Protein AF-Q20A40-F1 (afdb_monomer)

InterPro domains:
  IPR015947 PUA-like superfamily [SSF88697] (1-115)
  IPR039128 Activating signal cointegrator 1-like [PTHR12963] (1-125)

Foldseek 3Di:
DKDADQDWDPDFFKDWDAAAQDDDDPVNVVVVVVLCCVLPNDPDDDDPDDDHQWTFWMWTFHDKDALVVCCVPPVSCSVRDDPHRIMTDTHDTDTFPDIGHHHDDPDGDDDDPVVVVVRVVRRVVVVVVD

Secondary structure (DSSP, 8-state):
-EEEESS-----EEEEEE--SSPPPHHHHHHHHHHHHHHH-TT----S---SSEEEEEEEEEEEEEHHHHHHH-HHHHTTS--SSEEEEEEEEEEEEEEEE----SSS-PPPHHHHHHHHHHHHHHTT--

Mean predicted aligned error: 6.07 Å

Nearest PDB structures (foldseek):
  8yfj-assembly1_A  TM=9.903E-01  e=2.651E-22  Homo sapiens
  2e5o-assembly1_A  TM=9.172E-01  e=8.240E-20  Homo sapiens
  8alz-assembly1_A  TM=9.382E-01  e=8.77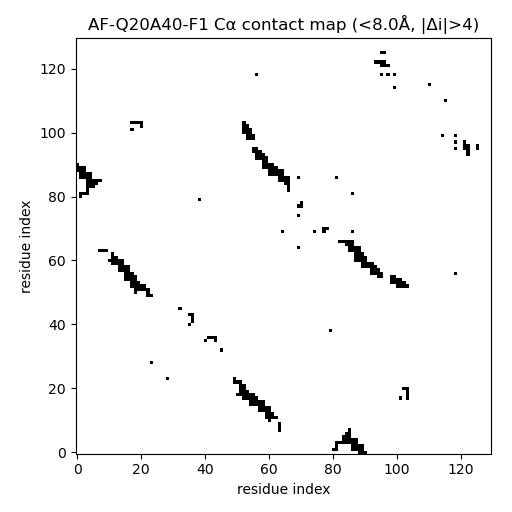0E-20  Homo sapiens
  5y7d-assembly1_A-2  TM=5.811E-01  e=1.486E-03  Homo sapiens

Structure (mmCIF, N/CA/C/O backbone):
data_AF-Q20A40-F1
#
_entry.id   AF-Q20A40-F1
#
loop_
_atom_site.group_PDB
_atom_site.id
_atom_site.type_symbol
_atom_site.label_atom_id
_atom_site.label_alt_id
_atom_site.label_comp_id
_atom_site.label_asym_id
_atom_site.label_entity_id
_atom_site.label_seq_id
_atom_site.pdbx_PDB_ins_code
_atom_site.Cartn_x
_atom_site.Cartn_y
_atom_site.Cartn_z
_atom_site.occupancy
_atom_site.B_iso_or_equiv
_atom_site.auth_seq_id
_atom_site.auth_comp_id
_atom_site.auth_asym_id
_atom_site.auth_atom_id
_atom_site.pdbx_PDB_model_num
ATOM 1 N N . ARG A 1 1 ? -7.986 -4.082 2.415 1.00 83.81 1 ARG A N 1
ATOM 2 C CA . ARG A 1 1 ? -8.337 -5.297 1.623 1.00 83.81 1 ARG A CA 1
ATOM 3 C C . ARG A 1 1 ? -8.512 -4.945 0.157 1.00 83.81 1 ARG A C 1
ATOM 5 O O . ARG A 1 1 ? -8.221 -5.767 -0.703 1.00 83.81 1 ARG A O 1
ATOM 12 N N . VAL A 1 2 ? -8.928 -3.715 -0.115 1.00 91.00 2 VAL A N 1
ATOM 13 C CA . VAL A 1 2 ? -8.991 -3.179 -1.462 1.00 91.00 2 VAL A CA 1
ATOM 14 C C . VAL A 1 2 ? -8.185 -1.893 -1.585 1.00 91.00 2 VAL A C 1
ATOM 16 O O . VAL A 1 2 ? -7.832 -1.292 -0.575 1.00 91.00 2 VAL A O 1
ATOM 19 N N . GLU A 1 3 ? -7.875 -1.502 -2.816 1.00 90.62 3 GLU A N 1
ATOM 20 C CA . GLU A 1 3 ? -7.261 -0.217 -3.148 1.00 90.62 3 GLU A CA 1
ATOM 21 C C . GLU A 1 3 ? -7.986 0.381 -4.362 1.00 90.62 3 GLU A C 1
ATOM 23 O O . GLU A 1 3 ? -8.005 -0.217 -5.440 1.00 90.62 3 GLU A O 1
ATOM 28 N N . GLY A 1 4 ? -8.572 1.567 -4.195 1.00 92.06 4 GLY A N 1
ATOM 29 C CA . GLY A 1 4 ? -9.263 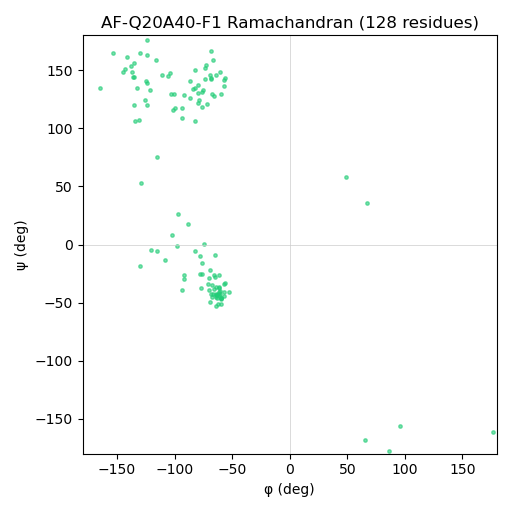2.284 -5.266 1.00 92.06 4 GLY A CA 1
ATOM 30 C C . GLY A 1 4 ? -8.306 3.024 -6.193 1.00 92.06 4 GLY A C 1
ATOM 31 O O . GLY A 1 4 ? -7.444 3.776 -5.733 1.00 92.06 4 GLY A O 1
ATOM 32 N N . ARG A 1 5 ? -8.447 2.845 -7.510 1.00 92.12 5 ARG A N 1
ATOM 33 C CA . ARG A 1 5 ? -7.644 3.543 -8.522 1.00 92.12 5 ARG A CA 1
ATOM 34 C C . ARG A 1 5 ? -8.482 4.026 -9.701 1.00 92.12 5 ARG A C 1
ATOM 36 O O . ARG A 1 5 ? -9.426 3.385 -10.149 1.00 92.12 5 ARG A O 1
ATOM 43 N N . SER A 1 6 ? -8.059 5.148 -10.279 1.00 93.38 6 SER A N 1
ATOM 44 C CA . SER A 1 6 ? -8.633 5.695 -11.515 1.00 93.38 6 SER A CA 1
ATOM 45 C C . SER A 1 6 ? -8.229 4.931 -12.784 1.00 93.38 6 SER A C 1
ATOM 47 O O . SER A 1 6 ? -8.616 5.314 -13.884 1.00 93.38 6 SER A O 1
ATOM 49 N N . TRP A 1 7 ? -7.426 3.872 -12.658 1.00 94.56 7 TRP A N 1
ATOM 50 C CA . TRP A 1 7 ? -6.840 3.141 -13.777 1.00 94.56 7 TRP A CA 1
ATOM 51 C C . TRP A 1 7 ? -6.746 1.642 -13.471 1.00 94.56 7 TRP A C 1
ATOM 53 O O . TRP A 1 7 ? -6.548 1.240 -12.325 1.00 94.56 7 TRP A O 1
ATOM 63 N N . TYR A 1 8 ? -6.873 0.831 -14.520 1.00 94.94 8 TYR A N 1
ATOM 64 C CA . TYR A 1 8 ? -6.809 -0.628 -14.459 1.00 94.94 8 TYR A CA 1
ATOM 65 C C . TYR A 1 8 ? -5.368 -1.153 -14.454 1.00 94.94 8 TYR A C 1
ATOM 67 O O . TYR A 1 8 ? -4.492 -0.573 -15.101 1.00 94.94 8 TYR A O 1
ATOM 75 N N . THR A 1 9 ? -5.139 -2.309 -13.822 1.00 94.44 9 THR A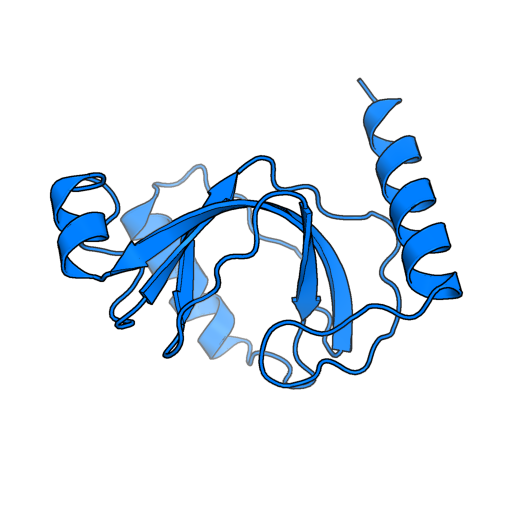 N 1
ATOM 76 C CA . THR A 1 9 ? -3.885 -3.061 -13.958 1.00 94.44 9 THR A CA 1
ATOM 77 C C . THR A 1 9 ? -4.107 -4.558 -14.215 1.00 94.44 9 THR A C 1
ATOM 79 O O . THR A 1 9 ? -4.885 -5.200 -13.501 1.00 94.44 9 THR A O 1
ATOM 82 N N . PRO A 1 10 ? -3.384 -5.162 -15.180 1.00 94.94 10 PRO A N 1
ATOM 83 C CA . PRO A 1 10 ? -3.374 -6.611 -15.367 1.00 94.94 10 PRO A CA 1
ATOM 84 C C . PRO A 1 10 ? -2.401 -7.321 -14.413 1.00 94.94 10 PRO A C 1
ATOM 86 O O . PRO A 1 10 ? -2.348 -8.546 -14.408 1.00 94.94 10 PRO A O 1
ATOM 89 N N . HIS A 1 11 ? -1.602 -6.583 -13.627 1.00 95.06 11 HIS A N 1
ATOM 90 C CA . HIS A 1 11 ? -0.642 -7.175 -12.688 1.00 95.06 11 HIS A CA 1
ATOM 91 C C . HIS A 1 11 ? -1.353 -8.110 -11.715 1.00 95.06 11 HIS A C 1
ATOM 93 O O . HIS A 1 11 ? -2.401 -7.744 -11.194 1.00 95.06 11 HIS A O 1
ATOM 99 N N . ARG A 1 12 ? -0.778 -9.284 -11.451 1.00 96.50 12 ARG A N 1
ATOM 100 C CA . ARG A 1 12 ? -1.257 -10.245 -10.451 1.00 96.50 12 ARG A CA 1
ATOM 101 C C . ARG A 1 12 ? -0.077 -10.785 -9.653 1.00 96.50 12 ARG A C 1
ATOM 103 O O . ARG A 1 12 ? 1.016 -10.964 -10.191 1.00 96.50 12 ARG A O 1
ATOM 110 N N . GLY A 1 13 ? -0.301 -11.032 -8.368 1.00 95.31 13 GLY A N 1
ATOM 111 C CA . GLY A 1 13 ? 0.727 -11.434 -7.412 1.00 95.31 13 GLY A CA 1
ATOM 112 C C . GLY A 1 13 ? 1.286 -10.252 -6.623 1.00 95.31 13 GLY A C 1
ATOM 113 O O . GLY A 1 13 ? 0.627 -9.227 -6.452 1.00 95.31 13 GLY A O 1
ATOM 114 N N . ARG A 1 14 ? 2.511 -10.399 -6.112 1.00 95.06 14 ARG A N 1
ATOM 115 C CA . ARG A 1 14 ? 3.052 -9.479 -5.107 1.00 95.06 14 ARG A CA 1
ATOM 116 C C . ARG A 1 14 ? 3.125 -8.036 -5.593 1.00 95.06 14 ARG A C 1
ATOM 118 O O . ARG A 1 14 ? 3.720 -7.744 -6.633 1.00 95.06 14 ARG A O 1
ATOM 125 N N . LEU A 1 15 ? 2.591 -7.136 -4.781 1.00 95.44 15 LEU A N 1
ATOM 126 C CA . LEU A 1 15 ? 2.669 -5.697 -4.933 1.00 95.44 15 LEU A CA 1
ATOM 127 C C . LEU A 1 15 ? 3.229 -5.082 -3.651 1.00 95.44 15 LEU A C 1
ATOM 129 O O . LEU A 1 15 ? 2.711 -5.290 -2.556 1.00 95.44 15 LEU A O 1
ATOM 133 N N . TRP A 1 16 ? 4.308 -4.320 -3.788 1.00 94.38 16 TRP A N 1
ATOM 134 C CA . TRP A 1 16 ? 4.909 -3.629 -2.657 1.00 94.38 16 TRP A CA 1
ATOM 135 C C . TRP A 1 16 ? 4.184 -2.315 -2.371 1.00 94.38 16 TRP A C 1
ATOM 137 O O . TRP A 1 16 ? 3.917 -1.538 -3.289 1.00 94.38 16 TRP A O 1
ATOM 147 N N . ILE A 1 17 ? 3.896 -2.066 -1.096 1.00 93.75 17 ILE A N 1
ATOM 148 C CA . ILE A 1 17 ? 3.144 -0.907 -0.624 1.00 93.75 17 ILE A CA 1
ATOM 149 C C . ILE A 1 17 ? 4.106 0.112 -0.027 1.00 93.75 17 ILE A C 1
ATOM 151 O O . ILE A 1 17 ? 4.947 -0.205 0.817 1.00 93.75 17 ILE A O 1
ATOM 155 N N . ALA A 1 18 ? 3.966 1.350 -0.484 1.00 92.88 18 ALA A N 1
ATOM 156 C CA . ALA A 1 18 ? 4.781 2.478 -0.082 1.00 92.88 18 ALA A CA 1
ATOM 157 C C . ALA A 1 18 ? 3.895 3.607 0.434 1.00 92.88 18 ALA A C 1
ATOM 159 O O . ALA A 1 18 ? 2.859 3.898 -0.167 1.00 92.88 18 ALA A O 1
ATOM 160 N N . SER A 1 19 ? 4.329 4.286 1.491 1.00 90.75 19 SER A N 1
ATOM 161 C CA . SER A 1 19 ? 3.709 5.542 1.884 1.00 90.75 19 SER A CA 1
ATOM 162 C C . SER A 1 19 ? 4.098 6.660 0.926 1.00 90.75 19 SER A C 1
ATOM 164 O O . SER A 1 19 ? 5.234 6.755 0.449 1.00 90.75 19 SER A O 1
ATOM 166 N N . THR A 1 20 ? 3.140 7.543 0.651 1.00 85.94 20 THR A N 1
ATOM 167 C CA . THR A 1 20 ? 3.411 8.751 -0.130 1.00 85.94 20 THR A CA 1
ATOM 168 C C . THR A 1 20 ? 4.303 9.716 0.657 1.00 85.94 20 THR A C 1
ATOM 170 O O . THR A 1 20 ? 4.505 9.565 1.863 1.00 85.94 20 THR A O 1
ATOM 173 N N . ALA A 1 21 ? 4.861 10.719 -0.023 1.00 85.12 21 ALA A N 1
ATOM 174 C CA . ALA A 1 21 ? 5.662 11.751 0.633 1.00 85.12 21 ALA A CA 1
ATOM 175 C C . ALA A 1 21 ? 4.823 12.682 1.531 1.00 85.12 21 ALA A C 1
ATOM 177 O O . ALA A 1 21 ? 5.372 13.297 2.443 1.00 85.12 21 ALA A O 1
ATOM 178 N N . LYS A 1 22 ? 3.505 12.782 1.296 1.00 86.69 22 LYS A N 1
ATOM 179 C CA . LYS A 1 22 ? 2.600 13.580 2.129 1.00 86.69 22 LYS A CA 1
ATOM 180 C C . LYS A 1 22 ? 2.415 12.867 3.469 1.00 86.69 22 LYS A C 1
ATOM 182 O O . LYS A 1 22 ? 1.950 11.729 3.504 1.00 86.69 22 LYS A O 1
ATOM 187 N N . ARG A 1 23 ? 2.762 13.544 4.565 1.00 85.88 23 ARG A N 1
ATOM 188 C CA . ARG A 1 23 ? 2.405 13.084 5.911 1.00 85.88 23 ARG A CA 1
ATOM 189 C C . ARG A 1 23 ? 0.919 13.350 6.158 1.00 85.88 23 ARG A C 1
ATOM 191 O O . ARG A 1 23 ? 0.476 14.459 5.850 1.00 85.88 23 ARG A O 1
ATOM 198 N N . PRO A 1 24 ? 0.164 12.374 6.685 1.00 86.94 24 PRO A N 1
ATOM 199 C CA . PRO A 1 24 ? -1.208 12.625 7.089 1.00 86.94 24 PRO A CA 1
ATOM 200 C C . PRO A 1 24 ? -1.216 13.553 8.309 1.00 86.94 24 PRO A C 1
ATOM 202 O O . PRO A 1 24 ? -0.346 13.467 9.179 1.00 86.94 24 PRO A O 1
ATOM 205 N N . SER A 1 25 ? -2.178 14.466 8.355 1.00 89.62 25 SER A N 1
ATOM 206 C CA . SER A 1 25 ? -2.423 15.295 9.532 1.00 89.62 25 SER A CA 1
ATOM 207 C C . SER A 1 25 ? -3.068 14.467 10.653 1.00 89.62 25 SER A C 1
ATOM 209 O O . SER A 1 25 ? -3.763 13.489 10.369 1.00 89.62 25 SER A O 1
ATOM 211 N N . PRO A 1 26 ? -2.900 14.856 11.931 1.00 89.00 26 PRO A N 1
ATOM 212 C CA . PRO A 1 26 ? -3.552 14.163 13.046 1.00 89.00 26 PRO A CA 1
ATOM 213 C C . PRO A 1 26 ? -5.078 14.099 12.909 1.00 89.00 26 PRO A C 1
ATOM 215 O O . PRO A 1 26 ? -5.695 13.119 13.316 1.00 89.00 26 PRO A O 1
ATOM 218 N N . GLN A 1 27 ? -5.679 15.127 12.304 1.00 91.12 27 GLN A N 1
ATOM 219 C CA . GLN A 1 27 ? -7.114 15.184 12.059 1.00 91.12 27 GLN A CA 1
ATOM 220 C C . GLN A 1 27 ? -7.548 14.160 10.997 1.00 91.12 27 GLN A C 1
ATOM 222 O O . GLN A 1 27 ? -8.440 13.365 11.276 1.00 91.12 27 GLN A O 1
ATOM 227 N N . GLU A 1 28 ? -6.863 14.103 9.844 1.00 88.31 28 GLU A N 1
ATOM 228 C CA . GLU A 1 28 ? -7.121 13.089 8.803 1.00 88.31 28 GLU A CA 1
ATOM 229 C C . GLU A 1 28 ? -6.982 11.665 9.371 1.00 88.31 28 GLU A C 1
ATOM 231 O O . GLU A 1 28 ? -7.792 10.793 9.065 1.00 88.31 28 GLU A O 1
ATOM 236 N N . VAL A 1 29 ? -5.973 11.423 10.219 1.00 89.94 29 VAL A N 1
ATOM 237 C CA . VAL A 1 29 ? -5.793 10.120 10.881 1.00 89.94 29 VAL A CA 1
ATOM 238 C C . VAL A 1 29 ? -6.979 9.803 11.790 1.00 89.94 29 VAL A C 1
ATOM 240 O O . VAL A 1 29 ? -7.554 8.727 11.663 1.00 89.94 29 VAL A O 1
ATOM 243 N N . SER A 1 30 ? -7.369 10.723 12.674 1.00 90.00 30 SER A N 1
ATOM 244 C CA . SER A 1 30 ? -8.465 10.513 13.632 1.00 90.00 30 SER A CA 1
ATOM 245 C C . SER A 1 30 ? -9.812 10.248 12.942 1.00 90.00 30 SER A C 1
ATOM 247 O O . SER A 1 30 ? -10.547 9.325 13.310 1.00 90.00 30 SER A O 1
ATOM 249 N N . GLU A 1 31 ? -10.120 11.012 11.892 1.00 89.56 31 GLU A N 1
ATOM 250 C CA . GLU A 1 31 ? -11.338 10.847 11.091 1.00 89.56 31 GLU A CA 1
ATOM 251 C C . GLU A 1 31 ? 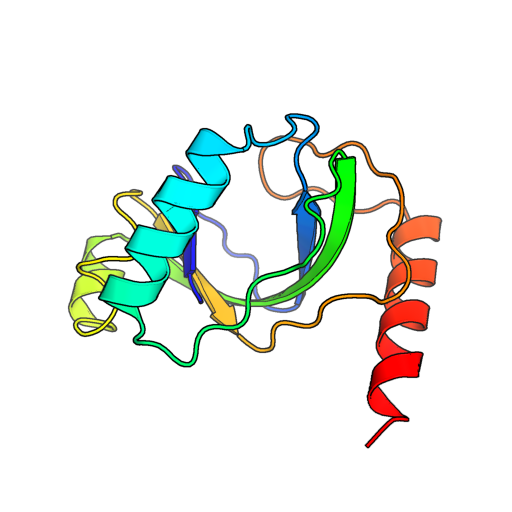-11.357 9.487 10.376 1.00 89.56 31 GLU A C 1
ATOM 253 O O . GLU A 1 31 ? -12.371 8.778 10.399 1.00 89.56 31 GLU A O 1
ATOM 258 N N . LEU A 1 32 ? -10.220 9.071 9.806 1.00 87.75 32 LEU A N 1
ATOM 259 C CA . LEU A 1 32 ? -10.090 7.761 9.171 1.00 87.75 32 LEU A CA 1
ATOM 260 C C . LEU A 1 32 ? -10.191 6.622 10.184 1.00 87.75 32 LEU A C 1
ATOM 262 O O . LEU A 1 32 ? -10.889 5.650 9.916 1.00 87.75 32 LEU A O 1
ATOM 266 N N . GLN A 1 33 ? -9.554 6.731 11.351 1.00 89.00 33 GLN A N 1
ATOM 267 C CA . GLN A 1 33 ? -9.649 5.720 12.406 1.00 89.00 33 GLN A CA 1
ATOM 268 C C . GLN A 1 33 ? -11.094 5.536 12.871 1.00 89.00 33 GLN A C 1
ATOM 270 O O . GLN A 1 33 ? -11.580 4.410 12.945 1.00 89.00 33 GLN A O 1
ATOM 275 N N . THR A 1 34 ? -11.801 6.641 13.113 1.00 88.00 34 THR A N 1
ATOM 276 C CA . THR A 1 34 ? -13.219 6.626 13.502 1.00 88.00 34 THR A CA 1
ATOM 277 C C . THR A 1 34 ? -14.076 5.954 12.4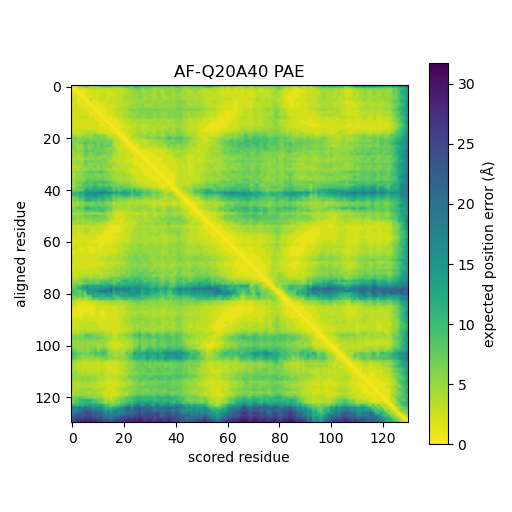34 1.00 88.00 34 THR A C 1
ATOM 279 O O . THR A 1 34 ? -14.891 5.086 12.747 1.00 88.00 34 THR A O 1
ATOM 282 N N . THR A 1 35 ? -13.851 6.307 11.167 1.00 86.19 35 THR A N 1
ATOM 283 C CA . THR A 1 35 ? -14.540 5.689 10.031 1.00 86.19 35 THR A CA 1
ATOM 284 C C . THR A 1 35 ? -14.265 4.186 9.988 1.00 86.19 35 THR A C 1
ATOM 286 O O . THR A 1 35 ? -15.196 3.391 9.998 1.00 86.19 35 THR A O 1
ATOM 289 N N . TYR A 1 36 ? -13.000 3.766 10.041 1.00 83.88 36 TYR A N 1
ATOM 290 C CA . TYR A 1 36 ? -12.629 2.349 10.005 1.00 83.88 36 TYR A CA 1
ATOM 291 C C . TYR A 1 36 ? -13.201 1.546 11.181 1.00 83.88 36 TYR A C 1
ATOM 293 O O . TYR A 1 36 ? -13.630 0.414 10.974 1.00 83.88 36 TYR A O 1
ATOM 301 N N . LEU A 1 37 ? -13.258 2.116 12.388 1.00 87.31 37 LEU A N 1
ATOM 302 C CA . LEU A 1 37 ? -13.892 1.477 13.548 1.00 87.31 37 LEU A CA 1
ATOM 303 C C . LEU A 1 37 ? -15.397 1.265 13.347 1.00 87.31 37 LEU A C 1
ATOM 305 O O . LEU A 1 37 ? -15.932 0.247 13.779 1.00 87.31 37 LEU A O 1
ATOM 309 N N . LEU A 1 38 ? -16.083 2.205 12.690 1.00 84.50 38 LEU A N 1
ATOM 310 C CA . LEU A 1 38 ? -17.502 2.061 12.364 1.00 84.50 38 LEU A CA 1
ATOM 311 C C . LEU A 1 38 ? -17.722 0.954 11.326 1.00 84.50 38 LEU A C 1
ATOM 313 O O . LEU A 1 38 ? -18.590 0.108 11.512 1.00 84.50 38 LEU A O 1
ATOM 317 N N . LEU A 1 39 ? -16.898 0.943 10.276 1.00 79.44 39 LEU A N 1
ATOM 318 C CA . LEU A 1 39 ? -16.996 0.004 9.157 1.00 79.44 39 LEU A CA 1
ATOM 319 C C . LEU A 1 39 ? -16.603 -1.432 9.536 1.00 79.44 39 LEU A C 1
ATOM 321 O O . LEU A 1 39 ? -17.107 -2.404 8.981 1.00 79.44 39 LEU A O 1
ATOM 325 N N . ARG A 1 40 ? -15.635 -1.590 10.443 1.00 78.06 40 ARG A N 1
ATOM 326 C CA . ARG A 1 40 ? -14.973 -2.881 10.705 1.00 78.06 40 ARG A CA 1
ATOM 327 C C . ARG A 1 40 ? -15.120 -3.369 12.139 1.00 78.06 40 ARG A C 1
ATOM 329 O O . ARG A 1 40 ? -14.711 -4.491 12.431 1.00 78.06 40 ARG A O 1
ATOM 336 N N . GLY A 1 41 ? -15.720 -2.563 13.008 1.00 79.56 41 GLY A N 1
ATOM 337 C CA . GLY A 1 41 ? -15.882 -2.862 14.424 1.00 79.56 41 GLY A CA 1
ATOM 338 C C . GLY A 1 41 ? -14.673 -2.454 15.268 1.00 79.56 41 GLY A C 1
ATOM 339 O O . GLY A 1 41 ? -13.699 -1.874 14.793 1.00 79.56 41 GLY A O 1
ATOM 340 N N . LYS A 1 42 ? -14.754 -2.754 16.568 1.00 73.69 42 LYS A N 1
ATOM 341 C CA . LYS A 1 42 ? -13.796 -2.286 17.584 1.00 73.69 42 LYS A CA 1
ATOM 342 C C . LYS A 1 42 ? -12.466 -3.046 17.610 1.00 73.69 42 LYS A C 1
ATOM 344 O O . LYS A 1 42 ? -11.539 -2.580 18.259 1.00 73.69 42 LYS A O 1
ATOM 349 N N . ASP A 1 43 ? -12.360 -4.158 16.888 1.00 78.25 43 ASP A N 1
ATOM 350 C CA . ASP A 1 43 ? -11.168 -5.020 16.869 1.00 78.25 43 ASP A CA 1
ATOM 351 C C . ASP A 1 43 ? -10.135 -4.601 15.802 1.00 78.25 43 ASP A C 1
ATOM 353 O O . ASP A 1 43 ? -9.274 -5.387 15.408 1.00 78.25 43 ASP A O 1
ATOM 357 N N . VAL A 1 44 ? -10.225 -3.370 15.284 1.00 81.12 44 VAL A N 1
ATOM 358 C CA . VAL A 1 44 ? -9.249 -2.833 14.327 1.00 81.12 44 VAL A CA 1
ATOM 359 C C . VAL A 1 44 ? -8.009 -2.349 15.066 1.00 81.12 44 VAL A C 1
ATOM 361 O O . VAL A 1 44 ? -8.074 -1.438 15.889 1.00 81.12 44 VAL A O 1
ATOM 364 N N . GLU A 1 45 ? -6.859 -2.908 14.704 1.00 82.69 45 GLU A N 1
ATOM 365 C CA . GLU A 1 45 ? -5.562 -2.405 15.142 1.00 82.69 45 GLU A CA 1
ATOM 366 C C . GLU A 1 45 ? -5.098 -1.253 14.246 1.00 82.69 45 GLU A C 1
ATOM 368 O O . GLU A 1 45 ? -5.140 -1.336 13.014 1.00 82.69 45 GLU A O 1
ATOM 373 N N . PHE A 1 46 ? -4.619 -0.178 14.871 1.00 86.19 46 PHE A N 1
ATOM 374 C CA . PHE A 1 46 ? -4.041 0.964 14.174 1.00 86.19 46 PHE A CA 1
ATOM 375 C C . PHE A 1 46 ? -2.535 1.057 14.415 1.00 86.19 46 PHE A C 1
ATOM 377 O O . PHE A 1 46 ? -2.067 0.745 15.511 1.00 86.19 46 PHE A O 1
ATOM 384 N N . PRO A 1 47 ? -1.760 1.523 13.421 1.00 85.00 47 PRO A N 1
ATOM 385 C CA . PRO A 1 47 ? -0.336 1.737 13.608 1.00 85.00 47 PRO A CA 1
ATOM 386 C C . PRO A 1 47 ? -0.086 2.913 14.562 1.00 85.00 47 PRO A C 1
ATOM 388 O O . PRO A 1 47 ? -0.798 3.917 14.535 1.00 85.00 47 PRO A O 1
ATOM 391 N N . ASN A 1 48 ? 0.981 2.807 15.358 1.00 82.38 48 ASN A N 1
ATOM 392 C CA . ASN A 1 48 ? 1.433 3.889 16.241 1.00 82.38 48 ASN A CA 1
ATOM 393 C C . ASN A 1 48 ? 2.029 5.071 15.460 1.00 82.38 48 ASN A C 1
ATOM 395 O O . ASN A 1 48 ? 1.952 6.210 15.909 1.00 82.38 48 ASN A O 1
ATOM 399 N N . ASP A 1 49 ? 2.601 4.800 14.282 1.00 83.06 49 ASP A N 1
ATOM 400 C CA . ASP A 1 49 ? 3.293 5.786 13.453 1.00 83.06 49 ASP A CA 1
ATOM 401 C C . ASP A 1 49 ? 2.904 5.671 11.973 1.00 83.06 49 ASP A C 1
ATOM 403 O O . ASP A 1 49 ? 2.788 4.573 11.423 1.00 83.06 49 ASP A O 1
ATOM 407 N N . TYR A 1 50 ? 2.818 6.821 11.292 1.00 86.38 50 TYR A N 1
ATOM 408 C CA . TYR A 1 50 ? 2.505 6.938 9.860 1.00 86.38 50 TYR A CA 1
ATOM 409 C C . TYR A 1 50 ? 3.698 7.515 9.076 1.00 86.38 50 TYR A C 1
ATOM 411 O O . TYR A 1 50 ? 3.702 8.695 8.704 1.00 86.38 50 TYR A O 1
ATOM 419 N N . PRO A 1 51 ? 4.756 6.721 8.829 1.00 87.44 51 PRO A N 1
ATOM 420 C CA . PRO A 1 51 ? 5.947 7.213 8.152 1.00 87.44 51 PRO A CA 1
ATOM 421 C C . PRO A 1 51 ? 5.652 7.531 6.683 1.00 87.44 51 PRO A C 1
ATOM 423 O O . PRO A 1 51 ? 4.916 6.810 6.014 1.00 87.44 51 PRO A O 1
ATOM 426 N N . SER A 1 52 ? 6.261 8.592 6.157 1.00 89.12 52 SER A N 1
ATOM 427 C CA . SER A 1 52 ? 6.084 9.082 4.780 1.00 89.12 52 SER A CA 1
ATOM 428 C C . SER A 1 52 ? 7.296 8.772 3.900 1.00 89.12 52 SER A C 1
ATOM 430 O O . SER A 1 52 ? 8.430 8.885 4.366 1.00 89.12 52 SER A O 1
ATOM 432 N N . GLY A 1 53 ? 7.079 8.475 2.618 1.00 89.94 53 GLY A N 1
ATOM 433 C CA . GLY A 1 53 ? 8.157 8.252 1.646 1.00 89.94 53 GLY A CA 1
ATOM 434 C C . GLY A 1 53 ? 8.977 6.991 1.923 1.00 89.94 53 GLY A C 1
ATOM 435 O O . GLY A 1 53 ? 10.197 6.983 1.745 1.00 89.94 53 GLY A O 1
ATOM 436 N N . CYS A 1 54 ? 8.329 5.929 2.401 1.00 92.12 54 CYS A N 1
ATOM 437 C CA . CYS A 1 54 ? 9.006 4.680 2.723 1.00 92.12 54 CYS A CA 1
ATOM 438 C C . CYS A 1 54 ? 8.215 3.454 2.269 1.00 92.12 54 CYS A C 1
ATOM 440 O O . CYS A 1 54 ? 6.993 3.480 2.134 1.00 92.12 54 CYS A O 1
ATOM 442 N N . LEU A 1 55 ? 8.937 2.367 2.022 1.00 92.62 55 LEU A N 1
ATOM 443 C CA . LEU A 1 55 ? 8.382 1.061 1.729 1.00 92.62 55 LEU A CA 1
ATOM 444 C C . LEU A 1 55 ? 7.880 0.464 3.043 1.00 92.62 55 LEU A C 1
ATOM 446 O O . LEU A 1 55 ? 8.672 0.270 3.966 1.00 92.62 55 LEU A O 1
ATOM 450 N N . LEU A 1 56 ? 6.577 0.207 3.117 1.00 92.19 56 LEU A N 1
ATOM 451 C CA . LEU A 1 56 ? 5.897 -0.263 4.322 1.00 92.19 56 LEU A CA 1
ATOM 452 C C . LEU A 1 56 ? 5.806 -1.781 4.367 1.00 92.19 56 LEU A C 1
ATOM 454 O O . LEU A 1 56 ? 5.956 -2.374 5.424 1.00 92.19 56 LEU A O 1
ATOM 458 N N . GLY A 1 57 ? 5.553 -2.413 3.226 1.00 93.44 57 GLY A N 1
ATOM 459 C CA . GLY A 1 57 ? 5.194 -3.821 3.197 1.00 93.44 57 GLY A CA 1
ATOM 460 C C . GLY A 1 57 ? 4.871 -4.318 1.804 1.00 93.44 57 GLY A C 1
ATOM 461 O O . GLY A 1 57 ? 5.205 -3.679 0.803 1.00 93.44 57 GLY A O 1
ATOM 462 N N . CYS A 1 58 ? 4.185 -5.448 1.733 1.00 94.88 58 CYS A N 1
ATOM 463 C CA . CYS A 1 58 ? 3.579 -5.925 0.502 1.00 94.88 58 CYS A CA 1
ATOM 464 C C . CYS A 1 58 ? 2.217 -6.565 0.746 1.00 94.88 58 CYS A C 1
ATOM 466 O O . CYS A 1 58 ? 1.890 -6.983 1.852 1.00 94.88 58 CYS A O 1
ATOM 468 N N . VAL A 1 59 ? 1.456 -6.65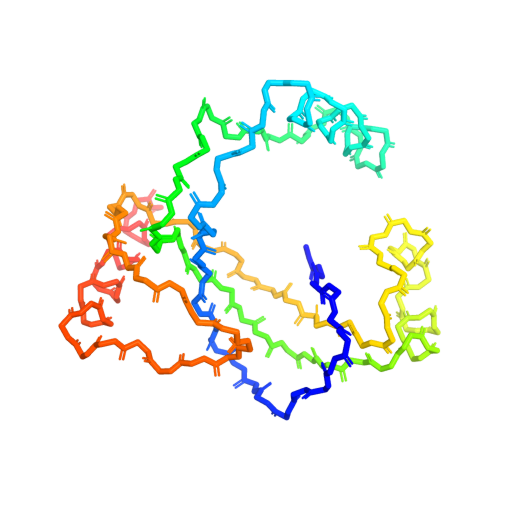7 -0.332 1.00 95.62 59 VAL A N 1
ATOM 469 C CA . VAL A 1 59 ? 0.225 -7.435 -0.448 1.00 95.62 59 VAL A CA 1
ATOM 470 C C . VAL A 1 59 ? 0.326 -8.290 -1.706 1.00 95.62 59 VAL A C 1
ATOM 472 O O . VAL A 1 59 ? 1.153 -8.014 -2.579 1.00 95.62 59 VAL A O 1
ATOM 47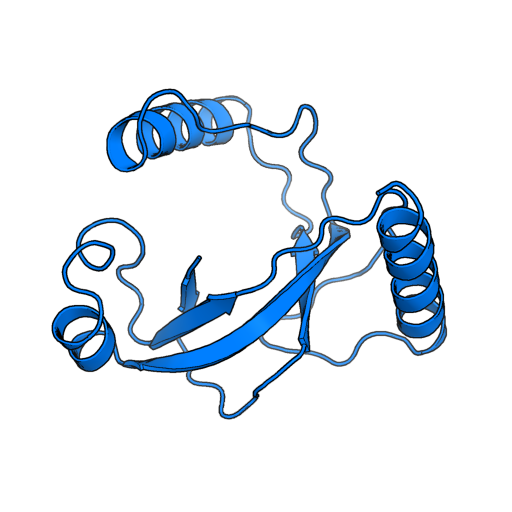5 N N . ASP A 1 60 ? -0.533 -9.286 -1.845 1.00 96.06 60 ASP A N 1
ATOM 476 C CA . ASP A 1 60 ? -0.719 -9.999 -3.102 1.00 96.06 60 ASP A CA 1
ATOM 477 C C . ASP A 1 60 ? -1.970 -9.457 -3.802 1.00 96.06 60 ASP A C 1
ATOM 479 O O . ASP A 1 60 ? -3.076 -9.520 -3.270 1.00 96.06 60 ASP A O 1
ATOM 483 N N . LEU A 1 61 ? -1.796 -8.878 -4.993 1.00 96.12 61 LEU A N 1
ATOM 484 C CA . LEU A 1 61 ? -2.901 -8.388 -5.813 1.00 96.12 61 LEU A CA 1
ATOM 485 C C . LEU A 1 61 ? -3.488 -9.579 -6.576 1.00 96.12 61 LEU A C 1
ATOM 487 O O . LEU A 1 61 ? -2.869 -10.093 -7.512 1.00 96.12 61 LEU A O 1
ATOM 491 N N . ILE A 1 62 ? -4.666 -10.029 -6.151 1.00 96.25 62 ILE A N 1
ATOM 492 C CA . ILE A 1 62 ? -5.338 -11.206 -6.712 1.00 96.25 62 ILE A CA 1
ATOM 493 C C . ILE A 1 62 ? -6.291 -10.845 -7.846 1.00 96.25 62 ILE A C 1
ATOM 495 O O . ILE A 1 62 ? -6.456 -11.639 -8.768 1.00 96.25 62 ILE A O 1
ATOM 499 N N . ASP A 1 63 ? -6.870 -9.643 -7.817 1.00 95.19 63 ASP A N 1
ATOM 500 C CA . ASP A 1 63 ? -7.699 -9.162 -8.913 1.00 95.19 63 ASP A CA 1
ATOM 501 C C . ASP A 1 63 ? -7.738 -7.633 -9.040 1.00 95.19 63 ASP A C 1
ATOM 503 O O . ASP A 1 63 ? -7.353 -6.897 -8.135 1.00 95.19 63 ASP A O 1
ATOM 507 N N . CYS A 1 64 ? -8.201 -7.149 -10.187 1.00 95.69 64 CYS A N 1
ATOM 508 C CA . CYS A 1 64 ? -8.504 -5.750 -10.444 1.00 95.69 64 CYS A CA 1
ATOM 509 C C . CYS A 1 64 ? -9.861 -5.691 -11.138 1.00 95.69 64 CYS A C 1
ATOM 511 O O . CYS A 1 64 ? -9.982 -6.050 -12.310 1.00 95.69 64 CYS A O 1
ATOM 513 N N . LEU A 1 65 ? -10.870 -5.258 -10.391 1.00 94.75 65 LEU A N 1
ATOM 514 C CA . LEU A 1 65 ? -12.262 -5.256 -10.810 1.00 94.75 65 LEU A CA 1
ATOM 515 C C . LEU A 1 65 ? -12.703 -3.847 -11.191 1.00 94.75 65 LEU A C 1
ATOM 517 O O . LEU A 1 65 ? -12.246 -2.864 -10.610 1.00 94.75 65 LEU A O 1
ATOM 521 N N . SER A 1 66 ? -13.618 -3.740 -12.152 1.00 94.38 66 SER A N 1
ATOM 522 C CA . SER A 1 66 ? -14.402 -2.511 -12.309 1.00 94.38 66 SER A CA 1
ATOM 523 C C . SER A 1 66 ? -15.331 -2.320 -11.112 1.00 94.38 66 SER A C 1
ATOM 525 O O . SER A 1 66 ? -15.713 -3.290 -10.456 1.00 94.38 66 SER A O 1
ATOM 527 N N . GLN A 1 67 ? -15.772 -1.087 -10.869 1.00 91.31 67 GLN A N 1
ATOM 528 C CA . GLN A 1 67 ? -16.662 -0.797 -9.745 1.00 91.31 67 GLN A CA 1
ATOM 529 C C . GLN A 1 67 ? -17.961 -1.616 -9.769 1.00 91.31 67 GLN A C 1
ATOM 531 O O . GLN A 1 67 ? -18.461 -2.021 -8.723 1.00 91.31 67 GLN A O 1
ATOM 536 N N . LYS A 1 68 ? -18.489 -1.916 -10.962 1.00 91.75 68 LYS A N 1
ATOM 537 C CA . LYS A 1 68 ? -19.646 -2.806 -11.116 1.00 91.75 68 LYS A CA 1
ATOM 538 C C . LYS A 1 68 ? -19.322 -4.228 -10.648 1.00 91.75 68 LYS A C 1
ATOM 540 O O . LYS A 1 68 ? -20.010 -4.758 -9.790 1.00 91.75 68 LYS A O 1
ATOM 545 N N . GLN A 1 69 ? -18.241 -4.812 -11.166 1.00 93.38 69 GLN A N 1
ATOM 546 C CA . GLN A 1 69 ? -17.821 -6.165 -10.788 1.00 93.38 69 GLN A CA 1
ATOM 547 C C . GLN A 1 69 ? -17.488 -6.275 -9.300 1.00 93.38 69 GLN A C 1
ATOM 549 O O . GLN A 1 69 ? -17.765 -7.303 -8.693 1.00 93.38 69 GLN A O 1
ATOM 554 N N . PHE A 1 70 ? -16.894 -5.231 -8.721 1.00 91.81 70 PHE A N 1
ATOM 555 C CA . PHE A 1 70 ? -16.583 -5.191 -7.300 1.00 91.81 70 PHE A CA 1
ATOM 556 C C . PHE A 1 70 ? -17.855 -5.230 -6.447 1.00 91.81 70 PHE A C 1
ATOM 558 O O . PHE A 1 70 ? -17.933 -6.038 -5.529 1.00 91.81 70 PHE A O 1
ATOM 565 N N . LYS A 1 71 ? -18.878 -4.439 -6.796 1.00 90.56 71 LYS A N 1
ATOM 566 C CA . LYS A 1 71 ? -20.188 -4.471 -6.124 1.00 90.56 71 LYS A CA 1
ATOM 567 C C . LYS A 1 71 ? -20.891 -5.819 -6.250 1.00 90.56 71 LYS A C 1
ATOM 569 O O . LYS A 1 71 ? -21.444 -6.302 -5.270 1.00 90.56 71 LYS A O 1
ATOM 574 N N . ASP A 1 72 ? -20.828 -6.430 -7.430 1.00 91.44 72 ASP A N 1
ATOM 575 C CA . ASP A 1 72 ? -21.481 -7.716 -7.685 1.00 91.44 72 ASP A CA 1
ATOM 576 C C . ASP A 1 72 ? -20.795 -8.876 -6.933 1.00 91.44 72 ASP A C 1
ATOM 578 O O . ASP A 1 72 ? -21.468 -9.770 -6.427 1.00 91.44 72 ASP A O 1
ATOM 582 N N . GLN A 1 73 ? -19.457 -8.882 -6.857 1.00 91.06 73 GLN A N 1
ATOM 583 C CA . GLN A 1 73 ? -18.681 -9.989 -6.271 1.00 91.06 73 GLN A CA 1
ATOM 584 C C . GLN A 1 73 ? -18.387 -9.826 -4.777 1.00 91.06 73 GLN A C 1
ATOM 586 O O . GLN A 1 73 ? -18.173 -10.817 -4.082 1.00 91.06 73 GLN A O 1
ATOM 591 N N . TYR A 1 74 ? -18.345 -8.588 -4.288 1.00 88.00 74 TYR A N 1
ATOM 592 C CA . TYR A 1 74 ? -17.989 -8.257 -2.912 1.00 88.00 74 TYR A CA 1
ATOM 593 C C . TYR A 1 74 ? -19.027 -7.324 -2.269 1.00 88.00 74 TYR A C 1
ATOM 595 O O . TYR A 1 74 ? -18.646 -6.275 -1.740 1.00 88.00 74 TYR A O 1
ATOM 603 N N . PRO A 1 75 ? -20.328 -7.674 -2.293 1.00 83.81 75 PRO A N 1
ATOM 604 C CA . PRO A 1 75 ? -21.396 -6.786 -1.836 1.00 83.81 75 PRO A CA 1
ATOM 605 C C . PRO A 1 75 ? -21.144 -6.265 -0.415 1.00 83.81 75 PRO A C 1
ATOM 607 O O . PRO A 1 75 ? -21.256 -5.061 -0.196 1.00 83.81 75 PRO A O 1
ATOM 610 N N . ASP A 1 76 ? -20.654 -7.130 0.477 1.00 79.88 76 ASP A N 1
ATOM 611 C CA . ASP A 1 76 ? -20.417 -6.846 1.900 1.00 79.88 76 ASP A CA 1
ATOM 612 C C . ASP A 1 76 ? -19.326 -5.800 2.182 1.00 79.88 76 ASP A C 1
ATOM 614 O O . ASP A 1 76 ? -19.341 -5.176 3.233 1.00 79.88 76 ASP A O 1
ATOM 618 N N . ILE A 1 77 ? -18.352 -5.619 1.281 1.00 78.12 77 ILE A N 1
ATOM 619 C CA . ILE A 1 77 ? -17.265 -4.627 1.451 1.00 78.12 77 ILE A CA 1
ATOM 620 C C . ILE A 1 77 ? -17.315 -3.514 0.397 1.00 78.12 77 ILE A C 1
ATOM 622 O O . ILE A 1 77 ? -16.531 -2.565 0.443 1.00 78.12 77 ILE A O 1
ATOM 626 N N . SER A 1 78 ? -18.214 -3.633 -0.581 1.00 70.12 78 SER A N 1
ATOM 627 C CA . SER A 1 78 ? -18.274 -2.733 -1.732 1.00 70.12 78 SER A CA 1
ATOM 628 C C . SER A 1 78 ? -18.913 -1.383 -1.445 1.00 70.12 78 SER A C 1
ATOM 630 O O . SER A 1 78 ? -18.612 -0.414 -2.139 1.00 70.12 78 SER A O 1
ATOM 632 N N . GLN A 1 79 ? -19.786 -1.311 -0.440 1.00 61.44 79 GLN A N 1
ATOM 633 C CA . GLN A 1 79 ? -20.499 -0.081 -0.103 1.00 61.44 79 GLN A CA 1
ATOM 634 C C . GLN A 1 79 ? -19.618 0.933 0.635 1.00 61.44 79 GLN A C 1
ATOM 636 O O . GLN A 1 79 ? -19.981 2.103 0.696 1.00 61.44 79 GLN A O 1
ATOM 641 N N . GLU A 1 80 ? -18.469 0.504 1.164 1.00 63.88 80 GLU A N 1
ATOM 642 C CA . GLU A 1 80 ? -17.773 1.261 2.207 1.00 63.88 80 GLU A CA 1
ATOM 643 C C . GLU A 1 80 ? -16.278 1.493 1.931 1.00 63.88 80 GLU A C 1
ATOM 645 O O . GLU A 1 80 ? -15.691 2.400 2.518 1.00 63.88 80 GLU A O 1
ATOM 650 N N . GLU A 1 81 ? -15.640 0.729 1.029 1.00 70.69 81 GLU A N 1
ATOM 651 C CA . GLU A 1 81 ? -14.173 0.796 0.875 1.00 70.69 81 GLU A CA 1
ATOM 652 C C . GLU A 1 81 ? -13.656 1.463 -0.414 1.00 70.69 81 GLU A C 1
ATOM 654 O O . GLU A 1 81 ? -12.466 1.787 -0.481 1.00 70.69 81 GLU A O 1
ATOM 659 N N . SER A 1 82 ? -14.476 1.709 -1.449 1.00 76.94 82 SER A N 1
ATOM 660 C CA . SER A 1 82 ? -13.995 2.455 -2.626 1.00 76.94 82 SER A CA 1
ATOM 661 C C . SER A 1 82 ? -15.077 2.993 -3.563 1.00 76.94 82 SER A C 1
ATOM 663 O O . SER A 1 82 ? -15.925 2.232 -4.014 1.00 76.94 82 SER A O 1
ATOM 665 N N . ASP A 1 83 ? -14.936 4.257 -3.982 1.00 81.88 83 ASP A N 1
ATOM 666 C CA . ASP A 1 83 ? -15.708 4.889 -5.073 1.00 81.88 83 ASP A CA 1
ATOM 667 C C . ASP A 1 83 ? -14.927 5.002 -6.395 1.00 81.88 83 ASP A C 1
ATOM 669 O O . ASP A 1 83 ? -15.350 5.657 -7.351 1.00 81.88 83 ASP A O 1
ATOM 673 N N . SER A 1 84 ? -13.745 4.390 -6.468 1.00 89.50 84 SER A N 1
ATOM 674 C CA . SER A 1 84 ? -12.909 4.452 -7.667 1.00 89.50 84 SER A CA 1
ATOM 675 C C . SER A 1 84 ? -13.457 3.578 -8.803 1.00 89.50 84 SER A C 1
ATOM 677 O O . SER A 1 84 ? -14.070 2.546 -8.547 1.00 89.50 84 SER A O 1
ATOM 679 N N . PRO A 1 85 ? -13.200 3.923 -10.082 1.00 92.62 85 PRO A N 1
ATOM 680 C CA . PRO A 1 85 ? -13.689 3.133 -11.215 1.00 92.62 85 PRO A CA 1
ATOM 681 C C . PRO A 1 85 ? -13.073 1.729 -11.279 1.00 92.62 85 PRO A C 1
ATOM 683 O O . PRO A 1 85 ? -13.716 0.810 -11.793 1.00 92.62 85 PRO A O 1
ATOM 686 N N . PHE A 1 86 ? -11.853 1.561 -10.756 1.00 94.06 86 PHE A N 1
ATOM 687 C CA . PHE A 1 86 ? -11.187 0.273 -10.610 1.00 94.06 86 PHE A CA 1
ATOM 688 C C . PHE A 1 86 ? -10.793 0.029 -9.158 1.00 94.06 86 PHE A C 1
ATOM 690 O O . PHE A 1 86 ? -10.281 0.920 -8.478 1.00 94.06 86 PHE A O 1
ATOM 697 N N . VAL A 1 87 ? -10.982 -1.207 -8.714 1.00 94.31 87 VAL A N 1
ATOM 698 C CA . VAL A 1 87 ? -10.714 -1.648 -7.349 1.00 94.31 87 VAL A CA 1
ATOM 699 C C . VAL A 1 87 ? -9.744 -2.814 -7.400 1.00 94.31 87 VAL A C 1
ATOM 701 O O . VAL A 1 87 ? -10.002 -3.834 -8.040 1.00 94.31 87 VAL A O 1
ATOM 704 N N . PHE A 1 88 ? -8.587 -2.653 -6.768 1.00 95.19 88 PHE A N 1
ATOM 705 C CA . PHE A 1 88 ? -7.589 -3.710 -6.669 1.00 95.19 88 PHE A CA 1
ATOM 706 C C . PHE A 1 88 ? -7.926 -4.562 -5.454 1.00 95.19 88 PHE A C 1
ATOM 708 O O . PHE A 1 88 ? -8.053 -4.034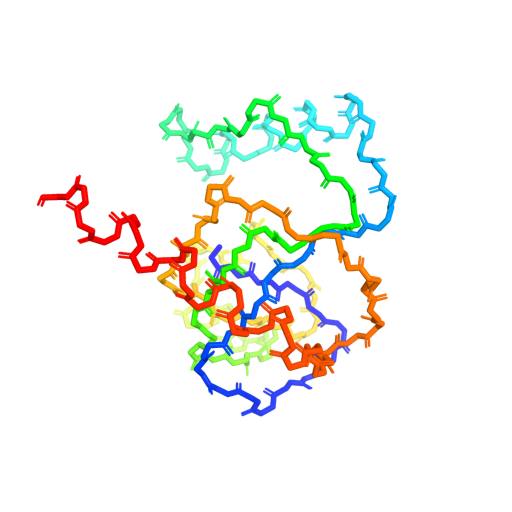 -4.352 1.00 95.19 88 PHE A O 1
ATOM 715 N N . ILE A 1 89 ? -8.059 -5.868 -5.651 1.00 94.12 89 ILE A N 1
ATOM 716 C CA . ILE A 1 89 ? -8.334 -6.834 -4.595 1.00 94.12 89 ILE A CA 1
ATOM 717 C C . ILE A 1 89 ? -7.000 -7.381 -4.103 1.00 94.12 89 ILE A C 1
ATOM 719 O O . ILE A 1 89 ? -6.248 -8.003 -4.859 1.00 94.12 89 ILE A O 1
ATOM 723 N N . CYS A 1 90 ? -6.708 -7.131 -2.830 1.00 94.62 90 CYS A N 1
ATOM 724 C CA . CYS A 1 90 ? -5.418 -7.408 -2.219 1.00 94.62 90 CYS A CA 1
ATOM 725 C C . CYS A 1 90 ? -5.577 -8.361 -1.030 1.00 94.62 90 CYS A C 1
ATOM 727 O O . CYS A 1 90 ? -6.409 -8.146 -0.144 1.00 94.62 90 CYS A O 1
ATOM 729 N N . THR A 1 91 ? -4.733 -9.384 -0.970 1.00 93.94 91 THR A N 1
ATOM 730 C CA . THR A 1 91 ? -4.684 -10.368 0.119 1.00 93.94 91 THR A CA 1
ATOM 731 C C . THR A 1 91 ? -3.285 -10.440 0.724 1.00 93.94 91 THR A C 1
ATOM 733 O O . THR A 1 91 ? -2.370 -9.754 0.267 1.00 93.94 91 THR A O 1
ATOM 736 N N . ASN A 1 92 ? -3.131 -11.237 1.788 1.00 92.50 92 ASN A N 1
ATOM 737 C CA . ASN A 1 92 ? -1.843 -11.507 2.435 1.00 92.50 92 ASN A CA 1
ATOM 738 C C . ASN A 1 92 ? -1.028 -10.225 2.746 1.00 92.50 92 ASN A C 1
ATOM 740 O O . ASN A 1 92 ? 0.081 -10.058 2.231 1.00 92.50 92 ASN A O 1
ATOM 744 N N . PRO A 1 93 ? -1.582 -9.276 3.530 1.00 91.62 93 PRO A N 1
ATOM 745 C CA . PRO A 1 93 ? -0.845 -8.080 3.912 1.00 91.62 93 PRO A CA 1
ATOM 746 C C . PRO A 1 93 ? 0.314 -8.432 4.846 1.00 91.62 93 PRO A C 1
ATOM 748 O O . PRO A 1 93 ? 0.132 -9.119 5.847 1.00 91.62 93 PRO A O 1
ATOM 751 N N . GLN A 1 94 ? 1.503 -7.936 4.515 1.00 91.50 94 GLN A N 1
ATOM 752 C CA . GLN A 1 94 ? 2.724 -8.128 5.294 1.00 91.50 94 GLN A CA 1
ATOM 753 C C . GLN A 1 94 ? 3.405 -6.770 5.489 1.00 91.50 94 GLN A C 1
ATOM 755 O O . GLN A 1 94 ? 3.959 -6.215 4.537 1.00 91.50 94 GLN A O 1
ATOM 760 N N . GLU A 1 95 ? 3.352 -6.218 6.703 1.00 89.44 95 GLU A N 1
ATOM 761 C CA . GLU A 1 95 ? 4.120 -5.020 7.072 1.00 89.44 95 GLU A CA 1
ATOM 762 C C . GLU A 1 95 ? 5.565 -5.412 7.378 1.00 89.44 95 GLU A C 1
ATOM 764 O O . GLU A 1 95 ? 5.791 -6.391 8.065 1.00 89.44 95 GLU A O 1
ATOM 769 N N . MET A 1 96 ? 6.554 -4.649 6.920 1.00 87.81 96 MET A N 1
ATOM 770 C CA . MET A 1 96 ? 7.961 -4.869 7.251 1.00 87.81 96 MET A CA 1
ATOM 771 C C . MET A 1 96 ? 8.358 -4.174 8.557 1.00 87.81 96 MET A C 1
ATOM 773 O O . MET A 1 96 ? 8.064 -2.999 8.761 1.00 87.81 96 MET A O 1
ATOM 777 N N . ILE A 1 97 ? 9.183 -4.851 9.364 1.00 82.50 97 ILE A N 1
ATOM 778 C CA . ILE A 1 97 ? 9.846 -4.249 10.539 1.00 82.50 97 ILE A CA 1
ATOM 779 C C . ILE A 1 97 ? 10.780 -3.105 10.117 1.00 82.50 97 ILE A C 1
ATOM 781 O O . ILE A 1 97 ? 10.836 -2.057 10.754 1.00 82.50 97 ILE A O 1
ATOM 785 N N . VAL A 1 98 ? 11.542 -3.311 9.038 1.00 84.75 98 VAL A N 1
ATOM 786 C CA . VAL A 1 98 ? 12.505 -2.328 8.531 1.00 84.75 98 VAL A CA 1
ATOM 787 C C . VAL A 1 98 ? 11.903 -1.611 7.330 1.00 84.75 98 VAL A C 1
ATOM 789 O O . VAL A 1 98 ? 11.662 -2.225 6.290 1.00 84.75 98 VAL A O 1
ATOM 792 N N . LYS A 1 99 ? 11.690 -0.301 7.475 1.00 87.75 99 LYS A N 1
ATOM 793 C CA . LYS A 1 99 ? 11.118 0.564 6.438 1.00 87.75 99 LYS A CA 1
ATOM 794 C C . LYS A 1 99 ? 12.240 1.166 5.597 1.00 87.75 99 LYS A C 1
ATOM 796 O O . LYS A 1 99 ? 13.195 1.728 6.129 1.00 87.75 99 LYS A O 1
ATOM 801 N N . PHE A 1 100 ? 12.138 1.038 4.276 1.00 88.56 100 PHE A N 1
ATOM 802 C CA . PHE A 1 100 ? 13.169 1.517 3.351 1.00 88.56 100 PHE A CA 1
ATOM 803 C C . PHE A 1 100 ? 12.756 2.856 2.737 1.00 88.56 100 PHE A C 1
ATOM 805 O O . PHE A 1 100 ? 11.649 2.938 2.207 1.00 88.56 100 PHE A O 1
ATOM 812 N N . PRO A 1 101 ? 13.604 3.897 2.752 1.00 89.94 101 PRO A N 1
ATOM 813 C CA . PRO A 1 101 ? 13.269 5.166 2.119 1.00 89.94 101 PRO A CA 1
ATOM 814 C C . PRO A 1 101 ? 13.172 4.982 0.604 1.00 89.94 101 PRO A C 1
ATOM 816 O O . PRO A 1 101 ? 14.093 4.463 -0.030 1.00 89.94 101 PRO A O 1
ATOM 819 N N . ILE A 1 102 ? 12.056 5.411 0.018 1.00 90.12 102 ILE A N 1
ATOM 820 C CA . ILE A 1 102 ? 11.818 5.327 -1.424 1.00 90.12 102 ILE A CA 1
ATOM 821 C C . ILE A 1 102 ? 11.055 6.550 -1.920 1.00 90.12 102 ILE A C 1
ATOM 823 O O . ILE A 1 102 ? 10.234 7.137 -1.220 1.00 90.12 102 ILE A O 1
ATOM 827 N N . LYS A 1 103 ? 11.290 6.909 -3.180 1.00 84.81 103 LYS A N 1
ATOM 828 C CA . LYS A 1 103 ? 10.467 7.896 -3.878 1.00 84.81 103 LYS A CA 1
ATOM 829 C C . LYS A 1 103 ? 9.378 7.149 -4.633 1.00 84.81 103 LYS A C 1
ATOM 831 O O . LYS A 1 103 ? 9.669 6.442 -5.593 1.00 84.81 103 LYS A O 1
ATOM 836 N N . GLY A 1 104 ? 8.141 7.272 -4.161 1.00 77.62 104 GLY A N 1
ATOM 837 C CA . GLY A 1 104 ? 6.984 6.751 -4.880 1.00 77.62 104 GLY A CA 1
ATOM 838 C C . GLY A 1 104 ? 6.811 7.463 -6.220 1.00 77.62 104 GLY A C 1
ATOM 839 O O . GLY A 1 104 ? 7.084 8.656 -6.328 1.00 77.62 104 GLY A O 1
ATOM 840 N N . ASN A 1 105 ? 6.333 6.734 -7.224 1.00 79.94 105 ASN A N 1
ATOM 841 C CA . ASN A 1 105 ? 5.901 7.295 -8.500 1.00 79.94 105 ASN A CA 1
ATOM 842 C C . ASN A 1 105 ? 4.397 7.066 -8.696 1.00 79.94 105 ASN A C 1
ATOM 844 O O . ASN A 1 105 ? 3.834 6.155 -8.080 1.00 79.94 105 ASN A O 1
ATOM 848 N N . PRO A 1 106 ? 3.734 7.861 -9.556 1.00 80.69 106 PRO A N 1
ATOM 849 C CA . PRO A 1 106 ? 2.373 7.570 -9.979 1.00 80.69 106 PRO A CA 1
ATOM 850 C C . PRO A 1 106 ? 2.279 6.170 -10.595 1.00 80.69 106 PRO A C 1
ATOM 852 O O . PRO A 1 106 ? 3.162 5.754 -11.344 1.00 80.69 106 PRO A O 1
ATOM 855 N N . LYS A 1 107 ? 1.157 5.491 -10.339 1.00 88.06 107 LYS A N 1
ATOM 856 C CA . LYS A 1 107 ? 0.866 4.121 -10.799 1.00 88.06 107 LYS A CA 1
ATOM 857 C C . LYS A 1 107 ? 1.809 3.065 -10.193 1.00 88.06 107 LYS A C 1
ATOM 859 O O . LYS A 1 107 ? 2.509 3.320 -9.219 1.00 88.06 107 LYS A O 1
ATOM 864 N N . ILE A 1 108 ? 1.773 1.844 -10.725 1.00 90.00 108 ILE A N 1
ATOM 865 C CA . ILE A 1 108 ? 2.724 0.786 -10.360 1.00 90.00 108 ILE A CA 1
ATOM 866 C C . ILE A 1 108 ? 4.064 1.069 -11.040 1.00 90.00 108 ILE A C 1
ATOM 868 O O . ILE A 1 108 ? 4.123 1.304 -12.246 1.00 90.00 108 ILE A O 1
ATOM 872 N N . TRP A 1 109 ? 5.144 1.006 -10.266 1.00 91.81 109 TRP A N 1
ATOM 873 C CA . TRP A 1 109 ? 6.507 1.231 -10.733 1.00 91.81 109 TRP A CA 1
ATOM 874 C C . TRP A 1 109 ? 7.450 0.159 -10.176 1.00 91.81 109 TRP A C 1
ATOM 876 O O . TRP A 1 109 ? 7.170 -0.484 -9.162 1.00 91.81 109 TRP A O 1
ATOM 886 N N . LYS A 1 110 ? 8.569 -0.072 -10.869 1.00 91.25 110 LYS A N 1
ATOM 887 C CA . LYS A 1 110 ? 9.548 -1.094 -10.479 1.00 91.25 110 LYS A CA 1
ATOM 888 C C . LYS A 1 110 ? 10.426 -0.582 -9.342 1.00 91.25 110 LYS A C 1
ATOM 890 O O . LYS A 1 110 ? 11.092 0.436 -9.503 1.00 91.25 110 LYS A O 1
ATOM 895 N N . LEU A 1 111 ? 10.472 -1.322 -8.236 1.00 90.50 111 LEU A N 1
ATOM 896 C CA . LEU A 1 111 ? 11.408 -1.044 -7.149 1.00 90.50 111 LEU A CA 1
ATOM 897 C C . LEU A 1 111 ? 12.862 -1.138 -7.620 1.00 90.50 111 LEU A C 1
ATOM 899 O O . LEU A 1 111 ? 13.205 -1.974 -8.460 1.00 90.50 111 LEU A O 1
ATOM 903 N N . ASP A 1 112 ? 13.720 -0.327 -7.002 1.00 91.94 112 ASP A N 1
ATOM 904 C CA . ASP A 1 112 ? 15.167 -0.471 -7.128 1.00 91.94 112 ASP A CA 1
ATOM 905 C C . ASP A 1 112 ? 15.612 -1.875 -6.684 1.00 91.94 112 ASP A C 1
ATOM 907 O O . ASP A 1 112 ? 15.092 -2.434 -5.715 1.00 91.94 112 ASP A O 1
ATOM 911 N N . SER A 1 113 ? 16.590 -2.448 -7.388 1.00 91.19 113 SER A N 1
ATOM 912 C CA . SER A 1 113 ? 17.039 -3.824 -7.153 1.00 91.19 113 SER A CA 1
ATOM 913 C C . SER A 1 113 ? 17.572 -4.036 -5.730 1.00 91.19 113 SER A C 1
ATOM 915 O O . SER A 1 113 ? 17.250 -5.046 -5.097 1.00 91.19 113 SER A O 1
ATOM 917 N N . LYS A 1 114 ? 18.320 -3.070 -5.176 1.00 90.25 114 LYS A N 1
ATOM 918 C CA . LYS A 1 114 ? 18.862 -3.164 -3.811 1.00 90.25 114 LYS A CA 1
ATOM 919 C C . LYS A 1 114 ? 17.740 -3.100 -2.781 1.00 90.25 114 LYS A C 1
ATOM 921 O O . LYS A 1 114 ? 17.719 -3.900 -1.845 1.00 90.25 114 LYS A O 1
ATOM 926 N N . ILE A 1 115 ? 16.780 -2.199 -2.990 1.00 90.88 115 ILE A N 1
ATOM 927 C CA . ILE A 1 115 ? 15.600 -2.073 -2.127 1.00 90.88 115 ILE A CA 1
ATOM 928 C C . ILE A 1 115 ? 14.764 -3.352 -2.177 1.00 90.88 115 ILE A C 1
ATOM 930 O O . ILE A 1 115 ? 14.406 -3.888 -1.136 1.00 90.88 115 ILE A O 1
ATOM 934 N N . HIS A 1 116 ? 14.510 -3.895 -3.366 1.00 91.50 116 HIS A N 1
ATOM 935 C CA . HIS A 1 116 ? 13.741 -5.124 -3.536 1.00 91.50 116 HIS A CA 1
ATOM 936 C C . HIS A 1 116 ? 14.393 -6.323 -2.828 1.00 91.50 116 HIS A C 1
ATOM 938 O O . HIS A 1 116 ? 13.706 -7.100 -2.162 1.00 91.50 116 HIS A O 1
ATOM 944 N N . GLN A 1 117 ? 15.718 -6.468 -2.928 1.00 91.00 117 GLN A N 1
ATOM 945 C CA . GLN A 1 117 ? 16.450 -7.508 -2.201 1.00 91.00 117 GLN A CA 1
ATOM 946 C C . GLN A 1 117 ? 16.377 -7.312 -0.682 1.00 91.00 117 GLN A C 1
ATOM 948 O O . GLN A 1 117 ? 16.151 -8.281 0.047 1.00 91.00 117 GLN A O 1
ATOM 953 N N . GLY A 1 118 ? 16.547 -6.076 -0.203 1.00 89.50 118 GLY A N 1
ATOM 954 C CA . GLY A 1 118 ? 16.413 -5.733 1.214 1.00 89.50 118 GLY A CA 1
ATOM 955 C C . GLY A 1 118 ? 15.019 -6.047 1.753 1.00 89.50 118 GLY A C 1
ATOM 956 O O . GLY A 1 118 ? 14.886 -6.718 2.774 1.00 89.50 118 GLY A O 1
ATOM 957 N N . ALA A 1 119 ? 13.986 -5.657 1.012 1.00 90.19 119 ALA A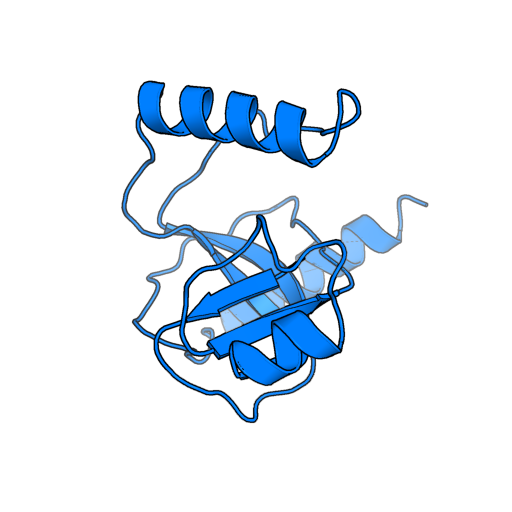 N 1
ATOM 958 C CA . ALA A 1 119 ? 12.592 -5.856 1.373 1.00 90.19 119 ALA A CA 1
ATOM 959 C C . ALA A 1 119 ? 12.224 -7.348 1.452 1.00 90.19 119 ALA A C 1
ATOM 961 O O . ALA A 1 119 ? 11.633 -7.796 2.434 1.00 90.19 119 ALA A O 1
ATOM 962 N N . LYS A 1 120 ? 12.670 -8.165 0.484 1.00 88.25 120 LYS A N 1
ATOM 963 C CA . LYS A 1 120 ? 12.504 -9.630 0.533 1.00 88.25 120 LYS A CA 1
ATOM 964 C C . LYS A 1 120 ? 13.114 -10.245 1.796 1.00 88.25 120 LYS A C 1
ATOM 966 O O . LYS A 1 120 ? 12.477 -11.078 2.434 1.00 88.25 120 LYS A O 1
ATOM 971 N N . LYS A 1 121 ? 14.327 -9.823 2.170 1.00 86.19 121 LYS A N 1
ATOM 972 C CA . LYS A 1 121 ? 14.996 -10.291 3.397 1.00 86.19 121 LYS A CA 1
ATOM 973 C C . LYS A 1 121 ? 14.290 -9.806 4.665 1.00 86.19 121 LYS A C 1
ATOM 975 O O . LYS A 1 121 ? 14.263 -10.541 5.649 1.00 86.19 121 LYS A O 1
ATOM 980 N N . GLY A 1 122 ? 13.734 -8.594 4.642 1.00 81.25 122 GLY A N 1
ATOM 981 C CA . GLY A 1 122 ? 12.962 -8.019 5.745 1.00 81.25 122 GLY A CA 1
ATOM 982 C C . GLY A 1 122 ? 11.740 -8.867 6.097 1.00 81.25 122 GLY A C 1
ATOM 983 O O . GLY A 1 122 ? 11.563 -9.213 7.262 1.00 81.25 122 GLY A O 1
ATOM 984 N N . LEU A 1 123 ? 10.975 -9.289 5.086 1.00 81.50 123 LEU A N 1
ATOM 985 C CA . LEU A 1 123 ? 9.793 -10.142 5.267 1.00 81.50 123 LEU A CA 1
ATOM 986 C C . LEU A 1 123 ? 10.138 -11.546 5.792 1.00 81.50 123 LEU A C 1
ATOM 988 O O . LEU A 1 123 ? 9.453 -12.082 6.657 1.00 81.50 123 LEU A O 1
ATOM 992 N N . MET A 1 124 ? 11.242 -12.145 5.327 1.00 69.88 124 MET A N 1
ATOM 993 C CA . MET A 1 124 ? 11.657 -13.491 5.761 1.00 69.88 124 MET A CA 1
ATOM 994 C C . MET A 1 124 ? 11.945 -13.597 7.265 1.00 69.88 124 MET A C 1
ATOM 996 O O . MET A 1 124 ? 11.846 -14.686 7.825 1.00 69.88 124 MET A O 1
ATOM 1000 N N . LYS A 1 125 ? 12.328 -12.494 7.920 1.00 59.28 125 LYS A N 1
ATOM 1001 C CA . LYS A 1 125 ? 12.612 -12.481 9.361 1.00 59.28 125 LYS A CA 1
ATOM 1002 C C . LYS A 1 125 ? 11.344 -12.505 10.220 1.00 59.28 125 LYS A C 1
ATOM 1004 O O . LYS A 1 125 ? 11.417 -13.002 11.336 1.00 59.28 125 LYS A O 1
ATOM 1009 N N . GLN A 1 126 ? 10.208 -12.034 9.706 1.00 56.41 126 GLN A N 1
ATOM 1010 C CA . GLN A 1 126 ? 8.920 -12.109 10.407 1.00 56.41 126 GLN A CA 1
ATOM 1011 C C . GLN A 1 126 ? 8.305 -13.504 10.342 1.00 56.41 126 GLN A C 1
ATOM 1013 O O . GLN A 1 126 ? 7.799 -13.991 11.343 1.00 56.41 126 GLN A O 1
ATOM 1018 N N . ASN A 1 127 ? 8.442 -14.198 9.208 1.00 55.06 127 ASN A N 1
ATOM 1019 C CA . ASN A 1 127 ? 7.908 -15.557 9.040 1.00 55.06 127 ASN A CA 1
ATOM 1020 C C . ASN A 1 127 ? 8.567 -16.608 9.955 1.00 55.06 127 ASN A C 1
ATOM 1022 O O . ASN A 1 127 ? 8.116 -17.746 9.985 1.00 55.06 127 ASN A O 1
ATOM 1026 N N . LYS A 1 128 ? 9.655 -16.259 10.656 1.00 45.59 128 LYS A N 1
ATOM 1027 C CA . LYS A 1 128 ? 10.334 -17.120 11.638 1.00 45.59 128 LYS A CA 1
ATOM 1028 C C . LYS A 1 128 ? 9.940 -16.830 13.091 1.00 45.59 128 LYS A C 1
ATOM 1030 O O . LYS A 1 128 ? 10.473 -17.480 13.981 1.00 45.59 128 LYS A O 1
ATOM 1035 N N . ALA A 1 129 ? 9.070 -15.850 13.330 1.00 41.00 129 ALA A N 1
ATOM 1036 C CA . ALA A 1 129 ? 8.565 -15.498 14.658 1.00 41.00 129 ALA A CA 1
ATOM 1037 C C . ALA A 1 129 ? 7.190 -16.135 14.959 1.00 41.00 129 ALA A C 1
ATOM 1039 O O . ALA A 1 129 ? 6.423 -15.576 15.738 1.00 41.00 129 ALA A O 1
ATOM 1040 N N . GLY A 1 130 ? 6.880 -17.270 14.320 1.00 36.72 130 GLY A N 1
ATOM 1041 C CA . GLY A 1 130 ? 5.689 -18.087 14.564 1.00 36.72 130 GLY A CA 1
ATOM 1042 C C . GLY A 1 130 ? 6.072 -19.468 15.063 1.00 36.72 130 GLY A C 1
ATOM 1043 O O . GLY A 1 130 ? 7.091 -19.994 14.556 1.00 36.72 130 GLY A O 1
#

pLDDT: mean 86.39, std 10.63, range [36.72, 96.5]

Sequence (130 aa):
RVEGRSWYTPHRGRLWIASTAKRPSPQEVSELQTTYLLLRGKDVEFPNDYPSGCLLGCVDLIDCLSQKQFKDQYPDISQEESDSPFVFICTNPQEMIVKFPIKGNPKIWKLDSKIHQGAKKGLMKQNKAG

Organism: Ovis aries (NCBI:txid9940)

Radius of gyration: 15.59 Å; Cα contacts (8 Å, |Δi|>4): 179; chains: 1; bounding box: 40×33×33 Å

Solvent-accessible surface area (backbone atoms only — not comparable to full-atom values): 7807 Å² total; per-residue (Å²): 101,68,47,59,28,93,62,84,62,89,75,69,42,84,39,78,41,62,33,51,74,71,64,79,49,74,64,61,48,52,55,49,52,54,48,49,35,70,78,69,34,88,86,66,85,75,78,95,71,78,73,49,23,22,38,43,31,33,28,28,27,77,42,61,31,43,46,67,56,37,40,74,75,37,56,92,57,38,86,79,69,54,92,34,60,17,36,34,37,41,44,76,79,41,78,37,89,69,67,44,83,44,86,76,65,86,74,90,75,84,72,56,69,69,58,48,55,51,51,57,55,43,49,58,60,57,75,67,77,114